Protein AF-A0A8S2V651-F1 (afdb_monomer_lite)

Sequence (139 aa):
MDLNEQGILLPAPLRVFDCSANEIISFKLIRSEKDLNEKNEFGPEFTHQIFGEKIFGYKNLKVDIYCLSSSLNFYLNIDYDEKINPKKYNQFKADDLVESLNQWIPLSTTTNLDLFLSKLKNENEYLPFGEQILTYELK

InterPro domains:
  IPR016181 Acyl-CoA N-acyltransferase [SSF55729] (17-137)
  IPR017380 Histone acetyltransferase type B, catalytic subunit [PTHR12046] (17-138)
  IPR019467 Histone acetyl transferase HAT1 N-terminal [PF10394] (19-137)
  IPR037113 Histone acetyl transferase 1, N-terminal domain superfamily [G3DSA:3.90.360.10] (12-138)

Organism: NCBI:txid392030

Radius of gyration: 18.69 Å; chains: 1; bounding box: 44×30×56 Å

Foldseek 3Di:
DDADPVRDPDPPVFVQFKAFQQVQEWEFEDLDPVSVVDPPIHGDPDDCVLDNRIWGFFHPWHWYWYAHNFPRAIEIDIDGDGGHDCVVPVNDHTDDPCVSCPVPDDPRYYPDVVVVVVVSVCSVVHDDDDDDDDDDDDD

pLDDT: mean 88.87, std 11.39, range [41.44, 97.19]

Structure (mmCIF, N/CA/C/O backbone):
data_AF-A0A8S2V651-F1
#
_entry.id   AF-A0A8S2V651-F1
#
loop_
_atom_site.group_PDB
_atom_site.id
_atom_site.type_symbol
_atom_site.label_atom_id
_atom_site.label_alt_id
_atom_site.label_comp_id
_atom_site.label_asym_id
_atom_site.label_entity_id
_atom_site.label_seq_id
_atom_site.pdbx_PDB_ins_code
_atom_site.Cartn_x
_atom_site.Cartn_y
_atom_site.Cartn_z
_atom_site.occupancy
_atom_site.B_iso_or_equiv
_atom_site.auth_seq_id
_atom_site.auth_comp_id
_atom_site.auth_asym_id
_atom_site.auth_atom_id
_atom_site.pdbx_PDB_model_num
ATOM 1 N N . MET A 1 1 ? 16.330 15.975 -11.172 1.00 42.88 1 MET A N 1
ATOM 2 C CA . MET A 1 1 ? 17.385 15.557 -12.124 1.00 42.88 1 MET A CA 1
ATOM 3 C C . MET A 1 1 ? 17.546 14.069 -11.909 1.00 42.88 1 MET A C 1
ATOM 5 O O . MET A 1 1 ? 17.926 13.676 -10.816 1.00 42.88 1 MET A O 1
ATOM 9 N N . ASP A 1 2 ? 17.143 13.265 -12.886 1.00 49.19 2 ASP A N 1
ATOM 10 C CA . ASP A 1 2 ? 16.881 11.836 -12.689 1.00 49.19 2 ASP A CA 1
ATOM 11 C C . ASP A 1 2 ? 18.157 11.025 -12.947 1.00 49.19 2 ASP A C 1
ATOM 13 O O . ASP A 1 2 ? 18.488 10.683 -14.087 1.00 49.19 2 ASP A O 1
ATOM 17 N N . LEU A 1 3 ? 18.936 10.838 -11.882 1.00 41.44 3 LEU A N 1
ATOM 18 C CA . LEU A 1 3 ? 20.182 10.076 -11.875 1.00 41.44 3 LEU A CA 1
ATOM 19 C C . LEU A 1 3 ? 19.892 8.654 -11.386 1.00 41.44 3 LEU A C 1
ATOM 21 O O . LEU A 1 3 ? 19.133 8.481 -10.437 1.00 41.44 3 LEU A O 1
ATOM 25 N N . ASN A 1 4 ? 20.497 7.648 -12.020 1.00 58.53 4 ASN A N 1
ATOM 26 C CA . ASN A 1 4 ? 20.511 6.287 -11.478 1.00 58.53 4 ASN A CA 1
ATOM 27 C C . ASN A 1 4 ? 21.554 6.153 -10.347 1.00 58.53 4 ASN A C 1
ATOM 29 O O . ASN A 1 4 ? 22.340 7.073 -10.113 1.00 58.53 4 ASN A O 1
ATOM 33 N N . GLU A 1 5 ? 21.616 4.988 -9.692 1.00 50.12 5 GLU A N 1
ATOM 34 C CA . GLU A 1 5 ? 22.537 4.689 -8.574 1.00 50.12 5 GLU A CA 1
ATOM 35 C C . GLU A 1 5 ? 24.035 4.926 -8.875 1.00 50.12 5 GLU A C 1
ATOM 37 O O . GLU A 1 5 ? 24.854 4.964 -7.962 1.00 50.12 5 GLU A O 1
ATOM 42 N N . GLN A 1 6 ? 24.418 5.118 -10.144 1.00 48.09 6 GLN A N 1
ATOM 43 C CA . GLN A 1 6 ? 25.794 5.396 -10.575 1.00 48.09 6 GLN A CA 1
ATOM 44 C C . GLN A 1 6 ? 26.041 6.864 -10.968 1.00 48.09 6 GLN A C 1
ATOM 46 O O . GLN A 1 6 ? 27.101 7.186 -11.504 1.00 48.09 6 GLN A O 1
ATOM 51 N N . GLY A 1 7 ? 25.084 7.769 -10.738 1.00 48.41 7 GLY A N 1
ATOM 52 C CA . GLY A 1 7 ? 25.225 9.187 -11.087 1.00 48.41 7 GLY A CA 1
ATOM 53 C C . GLY A 1 7 ? 25.195 9.463 -12.596 1.00 48.41 7 GLY A C 1
ATOM 54 O O . GLY A 1 7 ? 25.613 10.534 -13.036 1.00 48.41 7 GLY A O 1
ATOM 55 N N . ILE A 1 8 ? 24.702 8.516 -13.401 1.00 55.62 8 ILE A N 1
ATOM 56 C CA . ILE A 1 8 ? 24.540 8.674 -14.848 1.00 55.62 8 ILE A CA 1
ATOM 57 C C . ILE A 1 8 ? 23.106 9.143 -15.118 1.00 55.62 8 ILE A C 1
ATOM 59 O O . ILE A 1 8 ? 22.139 8.564 -14.620 1.00 55.62 8 ILE A O 1
ATOM 63 N N . LEU A 1 9 ? 22.962 10.201 -15.923 1.00 58.94 9 LEU A N 1
ATOM 64 C CA . LEU A 1 9 ? 21.660 10.672 -16.403 1.00 58.94 9 LEU A CA 1
ATOM 65 C C . LEU A 1 9 ? 20.943 9.540 -17.143 1.00 58.94 9 LEU A C 1
ATOM 67 O O . LEU A 1 9 ? 21.468 9.025 -18.135 1.00 58.94 9 LEU A O 1
ATOM 71 N N . LEU A 1 10 ? 19.725 9.200 -16.710 1.00 66.81 10 LEU A N 1
ATOM 72 C CA . LEU A 1 10 ? 18.897 8.251 -17.448 1.00 66.81 10 LEU A CA 1
ATOM 73 C C . LEU A 1 10 ? 18.700 8.768 -18.885 1.00 66.81 10 LEU A C 1
ATOM 75 O O . LEU A 1 10 ? 18.283 9.927 -19.073 1.00 66.81 10 LEU A O 1
ATOM 79 N N . PRO A 1 11 ? 19.002 7.948 -19.914 1.00 75.50 11 PRO A N 1
ATOM 80 C CA . PRO A 1 11 ? 18.809 8.354 -21.296 1.00 75.50 11 PRO A CA 1
ATOM 81 C C . PRO A 1 11 ? 17.338 8.717 -21.514 1.00 75.50 11 PRO A C 1
ATOM 83 O O . PRO A 1 11 ? 16.445 8.055 -20.991 1.00 75.50 11 PRO A O 1
ATOM 86 N N . ALA A 1 12 ? 17.081 9.772 -22.293 1.00 78.38 12 ALA A N 1
ATOM 87 C CA . ALA A 1 12 ? 15.744 10.340 -22.503 1.00 78.38 12 ALA A CA 1
ATOM 88 C C . ALA A 1 12 ? 14.603 9.312 -22.710 1.00 78.38 12 ALA A C 1
ATOM 90 O O . ALA A 1 12 ? 13.571 9.469 -22.059 1.00 78.38 12 ALA A O 1
ATOM 91 N N . PRO A 1 13 ? 14.754 8.244 -23.525 1.00 80.75 13 PRO A N 1
ATOM 92 C CA . PRO A 1 13 ? 13.689 7.254 -23.713 1.00 80.75 13 PRO A CA 1
ATOM 93 C C . PRO A 1 13 ? 13.377 6.387 -22.483 1.00 80.75 13 PRO A C 1
ATOM 95 O O . PRO A 1 13 ? 12.344 5.727 -22.481 1.00 80.75 13 PRO A O 1
ATOM 98 N N . LEU A 1 14 ? 14.237 6.360 -21.458 1.00 83.44 14 LEU A N 1
ATOM 99 C CA . LEU A 1 14 ? 14.017 5.597 -20.223 1.00 83.44 14 LEU A CA 1
ATOM 100 C C . LEU A 1 14 ? 13.321 6.397 -19.126 1.00 83.44 14 LEU A C 1
ATOM 102 O O . LEU A 1 14 ? 12.786 5.801 -18.200 1.00 83.44 14 LEU A O 1
ATOM 106 N N . ARG A 1 15 ? 13.277 7.728 -19.237 1.00 84.25 15 ARG A N 1
ATOM 107 C CA . ARG A 1 15 ? 12.669 8.591 -18.211 1.00 84.25 15 ARG A CA 1
ATOM 108 C C . ARG A 1 15 ? 11.172 8.355 -18.036 1.00 84.25 15 ARG A C 1
ATOM 110 O O . ARG A 1 15 ? 10.642 8.596 -16.968 1.00 84.25 15 ARG A O 1
ATOM 117 N N . VAL A 1 16 ? 10.500 7.843 -19.068 1.00 87.75 16 VAL A N 1
ATOM 118 C CA . VAL A 1 16 ? 9.076 7.465 -19.002 1.00 87.75 16 VAL A CA 1
ATOM 119 C C . VAL A 1 16 ? 8.809 6.262 -18.091 1.00 87.75 16 VAL A C 1
ATOM 121 O O . VAL A 1 16 ? 7.650 5.971 -17.817 1.00 87.75 16 VAL A O 1
ATOM 124 N N . PHE A 1 17 ? 9.861 5.552 -17.673 1.00 90.56 17 PHE A N 1
ATOM 125 C CA . PHE A 1 17 ? 9.794 4.424 -16.749 1.00 90.56 17 PHE A CA 1
ATOM 126 C C . PHE A 1 17 ? 10.265 4.787 -15.333 1.00 90.56 17 PHE A C 1
ATOM 128 O O . PHE A 1 17 ? 10.390 3.890 -14.505 1.00 90.56 17 PHE A O 1
ATOM 135 N N . ASP A 1 18 ? 10.591 6.056 -15.077 1.00 91.25 18 ASP A N 1
ATOM 136 C CA . ASP A 1 18 ? 11.043 6.543 -13.775 1.00 91.25 18 ASP A CA 1
ATOM 137 C C . ASP A 1 18 ? 9.870 7.220 -13.055 1.00 91.25 18 ASP A C 1
ATOM 139 O O . ASP A 1 18 ? 9.340 8.227 -13.527 1.00 91.25 18 ASP A O 1
ATOM 143 N N . CYS A 1 19 ? 9.429 6.634 -11.944 1.00 92.44 19 CYS A N 1
ATOM 144 C CA . CYS A 1 19 ? 8.253 7.057 -11.189 1.00 92.44 19 CYS A CA 1
ATOM 145 C C . CYS A 1 19 ? 8.654 7.564 -9.798 1.00 92.44 19 CYS A C 1
ATOM 147 O O . CYS A 1 19 ? 9.445 6.925 -9.106 1.00 92.44 19 CYS A O 1
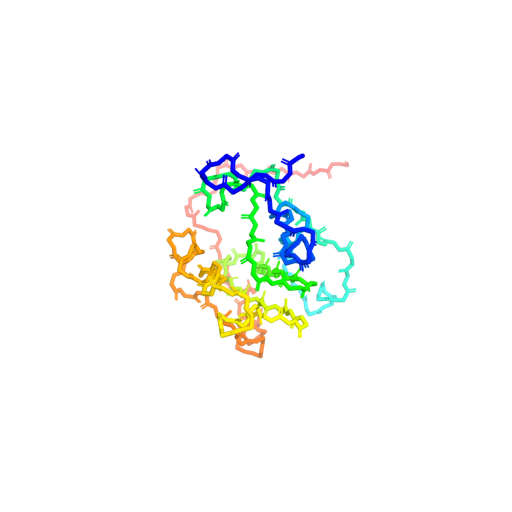ATOM 149 N N . SER A 1 20 ? 8.062 8.675 -9.347 1.00 94.25 20 SER A N 1
ATOM 150 C CA . SER A 1 20 ? 8.190 9.131 -7.955 1.00 94.25 20 SER A CA 1
ATOM 151 C C . SER A 1 20 ? 7.385 8.213 -7.037 1.00 94.25 20 SER A C 1
ATOM 153 O O . SER A 1 20 ? 6.164 8.118 -7.174 1.00 94.25 20 SER A O 1
ATOM 155 N N . ALA A 1 21 ? 8.046 7.545 -6.089 1.00 94.06 21 ALA A N 1
ATOM 156 C CA . ALA A 1 21 ? 7.379 6.590 -5.205 1.00 94.06 21 ALA A CA 1
ATOM 157 C C . ALA A 1 21 ? 6.302 7.266 -4.335 1.00 94.06 21 ALA A C 1
ATOM 159 O O . ALA A 1 21 ? 5.243 6.693 -4.095 1.00 94.06 21 ALA A O 1
ATOM 160 N N . ASN A 1 22 ? 6.532 8.511 -3.910 1.00 94.56 22 ASN A N 1
ATOM 161 C CA . ASN A 1 22 ? 5.565 9.283 -3.126 1.00 94.56 22 ASN A CA 1
ATOM 162 C C . ASN A 1 22 ? 4.283 9.636 -3.894 1.00 94.56 22 ASN A C 1
ATOM 164 O O . ASN A 1 22 ? 3.241 9.820 -3.273 1.00 94.56 22 ASN A O 1
ATOM 168 N N . GLU A 1 23 ? 4.354 9.755 -5.221 1.00 94.69 23 GLU A N 1
ATOM 169 C CA . GLU A 1 23 ? 3.210 10.151 -6.053 1.00 94.69 23 GLU A CA 1
ATOM 170 C C . GLU A 1 23 ? 2.377 8.951 -6.516 1.00 94.69 23 GLU A C 1
ATOM 172 O O . GLU A 1 23 ? 1.176 9.085 -6.743 1.00 94.69 23 GLU A O 1
ATOM 177 N N . ILE A 1 24 ? 3.007 7.783 -6.663 1.00 95.56 24 ILE A N 1
ATOM 178 C CA . ILE A 1 24 ? 2.368 6.575 -7.208 1.00 95.56 24 ILE A CA 1
ATOM 179 C C . ILE A 1 24 ? 1.802 5.641 -6.134 1.00 95.56 24 ILE A C 1
ATOM 181 O O . ILE A 1 24 ? 0.948 4.810 -6.451 1.00 95.56 24 ILE A O 1
ATOM 185 N N . ILE A 1 25 ? 2.289 5.739 -4.890 1.00 95.69 25 ILE A N 1
ATOM 186 C CA . ILE A 1 25 ? 1.807 4.926 -3.768 1.00 95.69 25 ILE A CA 1
ATOM 187 C C . ILE A 1 25 ? 0.623 5.631 -3.118 1.00 95.69 25 ILE A C 1
ATOM 189 O O . ILE A 1 25 ? 0.743 6.754 -2.628 1.00 95.69 25 ILE A O 1
ATOM 193 N N . SER A 1 26 ? -0.507 4.936 -3.057 1.00 96.62 26 SER A N 1
ATOM 194 C CA . SER A 1 26 ? -1.714 5.395 -2.386 1.00 96.62 26 SER A CA 1
ATOM 195 C C . SER A 1 26 ? -2.096 4.440 -1.257 1.00 96.62 26 SER A C 1
ATOM 197 O O . SER A 1 26 ? -2.017 3.218 -1.387 1.00 96.62 26 SER A O 1
ATOM 199 N N . PHE A 1 27 ? -2.518 5.001 -0.131 1.00 96.50 27 PHE A N 1
ATOM 200 C CA . PHE A 1 27 ? -3.093 4.280 0.992 1.00 96.50 27 PHE A CA 1
ATOM 201 C C . PHE A 1 27 ? -4.578 4.588 1.100 1.00 96.50 27 PHE A C 1
ATOM 203 O O . PHE A 1 27 ? -5.007 5.717 0.855 1.00 96.50 27 PHE A O 1
ATOM 210 N N . LYS A 1 28 ? -5.365 3.601 1.530 1.00 96.94 28 LYS A N 1
ATOM 211 C CA . LYS A 1 28 ? -6.779 3.808 1.858 1.00 96.94 28 LYS A CA 1
ATOM 212 C C . LYS A 1 28 ? -7.194 2.988 3.071 1.00 96.94 28 LYS A C 1
ATOM 214 O O . LYS A 1 28 ? -6.875 1.804 3.164 1.00 96.94 28 LYS A O 1
ATOM 219 N N . LEU A 1 29 ? -7.931 3.620 3.983 1.00 96.31 29 LEU A N 1
ATOM 220 C CA . LEU A 1 29 ? -8.562 2.946 5.116 1.00 96.31 29 LEU A CA 1
ATOM 221 C C . LEU A 1 29 ? -10.000 2.584 4.748 1.00 96.31 29 LEU A C 1
ATOM 223 O O . LEU A 1 29 ? -10.804 3.459 4.439 1.00 96.31 29 LEU A O 1
ATOM 227 N N . ILE A 1 30 ? -10.315 1.293 4.786 1.00 96.19 30 ILE A N 1
ATOM 228 C CA . ILE A 1 30 ? -11.607 0.745 4.376 1.00 96.19 30 ILE A CA 1
ATOM 229 C C . ILE A 1 30 ? -12.392 0.348 5.626 1.00 96.19 30 ILE A C 1
ATOM 231 O O . ILE A 1 30 ? -11.934 -0.469 6.427 1.00 96.19 30 ILE A O 1
ATOM 235 N N . ARG A 1 31 ? -13.563 0.954 5.816 1.00 93.94 31 ARG A N 1
ATOM 236 C CA . ARG A 1 31 ? -14.561 0.632 6.853 1.00 93.94 31 ARG A CA 1
ATOM 237 C C . ARG A 1 31 ? -15.780 -0.056 6.256 1.00 93.94 31 ARG A C 1
ATOM 239 O O . ARG A 1 31 ? -16.454 -0.827 6.928 1.00 93.94 31 ARG A O 1
ATOM 246 N N . SER A 1 32 ? -16.078 0.246 5.000 1.00 93.75 32 SER A N 1
ATOM 247 C CA . SER A 1 32 ? -17.192 -0.296 4.240 1.00 93.75 32 SER A CA 1
ATOM 248 C C . SER A 1 32 ? -16.836 -0.380 2.756 1.00 93.75 32 SER A C 1
ATOM 250 O O . SER A 1 32 ? -15.926 0.295 2.281 1.00 93.75 32 SER A O 1
ATOM 252 N N . GLU A 1 33 ? -17.592 -1.160 1.983 1.00 92.81 33 GLU A N 1
ATOM 253 C CA . GLU A 1 33 ? -17.377 -1.272 0.531 1.00 92.81 33 GLU A CA 1
ATOM 254 C C . GLU A 1 33 ? -17.543 0.067 -0.208 1.00 92.81 33 GLU A C 1
ATOM 256 O O . GLU A 1 33 ? -17.004 0.248 -1.298 1.00 92.81 33 GLU A O 1
ATOM 261 N N . LYS A 1 34 ? -18.262 1.032 0.384 1.00 93.25 34 LYS A N 1
ATOM 262 C CA . LYS A 1 34 ? -18.429 2.370 -0.199 1.00 93.25 34 LYS A CA 1
ATOM 263 C C . LYS A 1 34 ? -17.097 3.104 -0.312 1.00 93.25 34 LYS A C 1
ATOM 265 O O . LYS A 1 34 ? -16.875 3.765 -1.325 1.00 93.25 34 LYS A O 1
ATOM 270 N N . ASP A 1 35 ? -16.204 2.905 0.657 1.00 93.75 35 ASP A N 1
ATOM 271 C CA . ASP A 1 35 ? -14.917 3.599 0.733 1.00 93.75 35 ASP A CA 1
ATOM 272 C C . ASP A 1 35 ? -14.024 3.281 -0.473 1.00 93.75 35 ASP A C 1
ATOM 274 O O . ASP A 1 35 ? -13.223 4.116 -0.881 1.00 93.75 35 ASP A O 1
ATOM 278 N N . LEU A 1 36 ? -14.206 2.121 -1.123 1.00 92.00 36 LEU A N 1
ATOM 279 C CA . LEU A 1 36 ? -13.488 1.771 -2.356 1.00 92.00 36 LEU A CA 1
ATOM 280 C C . LEU A 1 36 ? -13.669 2.825 -3.456 1.00 92.00 36 LEU A C 1
ATOM 282 O O . LEU A 1 36 ? -12.738 3.095 -4.213 1.00 92.00 36 LEU A O 1
ATOM 286 N N . ASN A 1 37 ? -14.858 3.427 -3.523 1.00 92.75 37 ASN A N 1
ATOM 287 C CA . ASN A 1 37 ? -15.221 4.418 -4.533 1.00 92.75 37 ASN A CA 1
ATOM 288 C C . ASN A 1 37 ? -15.021 5.862 -4.048 1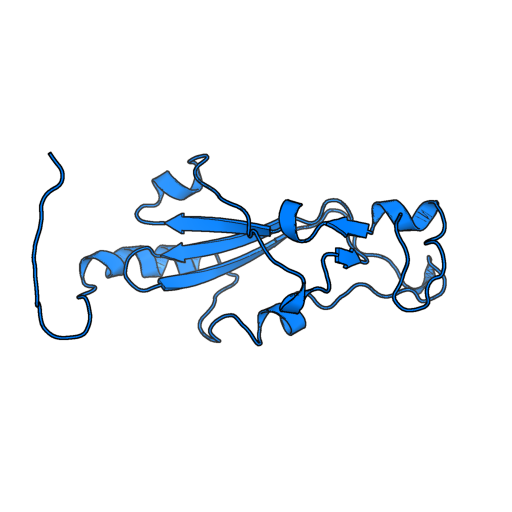.00 92.75 37 ASN A C 1
ATOM 290 O O . ASN A 1 37 ? -15.157 6.801 -4.836 1.00 92.75 37 ASN A O 1
ATOM 294 N N . GLU A 1 38 ? -14.725 6.062 -2.764 1.00 94.12 38 GLU A N 1
ATOM 295 C CA . GLU A 1 38 ? -14.485 7.385 -2.202 1.00 94.12 38 GLU A CA 1
ATOM 296 C C . GLU A 1 38 ? -13.067 7.873 -2.510 1.00 94.12 38 GLU A C 1
ATOM 298 O O . GLU A 1 38 ? -12.107 7.102 -2.563 1.00 94.12 38 GLU A O 1
ATOM 303 N N . LYS A 1 39 ? -12.924 9.189 -2.690 1.00 91.94 39 LYS A N 1
ATOM 304 C CA . LYS A 1 39 ? -11.637 9.858 -2.937 1.00 91.94 39 LYS A CA 1
ATOM 305 C C . LYS A 1 39 ? -10.979 10.282 -1.625 1.00 91.94 39 LYS A C 1
ATOM 307 O O . LYS A 1 39 ? -10.721 11.461 -1.403 1.00 91.94 39 LYS A O 1
ATOM 312 N N . ASN A 1 40 ? -10.782 9.317 -0.737 1.00 92.25 40 ASN A N 1
ATOM 313 C CA . ASN A 1 40 ? -10.178 9.491 0.586 1.00 92.25 40 ASN A CA 1
ATOM 314 C C . ASN A 1 40 ? -8.815 8.780 0.698 1.00 92.25 40 ASN A C 1
ATOM 316 O O . ASN A 1 40 ? -8.345 8.500 1.800 1.00 92.25 40 ASN A O 1
ATOM 320 N N . GLU A 1 41 ? -8.191 8.475 -0.442 1.00 95.38 41 GLU A N 1
ATOM 321 C CA . GLU A 1 41 ? -6.816 7.985 -0.487 1.00 95.38 41 GLU A CA 1
ATOM 322 C C . GLU A 1 41 ? -5.805 9.062 -0.073 1.00 95.38 41 GLU A C 1
ATOM 324 O O . GLU A 1 41 ? -6.013 10.258 -0.288 1.00 95.38 41 GLU A O 1
ATOM 329 N N . PHE A 1 42 ? -4.696 8.625 0.515 1.00 96.38 42 PHE A N 1
ATOM 330 C CA . PHE A 1 42 ? -3.595 9.486 0.936 1.00 96.38 42 PHE A CA 1
ATOM 331 C C . PHE A 1 42 ? -2.250 8.863 0.558 1.00 96.38 42 PHE A C 1
ATOM 333 O O . PHE A 1 42 ? -2.115 7.644 0.519 1.00 96.38 42 PHE A O 1
ATOM 340 N N . GLY A 1 43 ? -1.253 9.692 0.255 1.00 96.06 43 GLY A N 1
ATOM 341 C CA . GLY A 1 43 ? 0.094 9.236 -0.094 1.00 96.06 43 GLY A CA 1
ATOM 342 C C . GLY A 1 43 ? 1.034 9.180 1.116 1.00 96.06 43 GLY A C 1
ATOM 343 O O . GLY A 1 43 ? 0.754 9.799 2.147 1.00 96.06 43 GLY A O 1
ATOM 344 N N . PRO A 1 44 ? 2.165 8.465 1.009 1.00 95.06 44 PRO A N 1
ATOM 345 C CA . PRO A 1 44 ? 3.230 8.536 2.000 1.00 95.06 44 PRO A CA 1
ATOM 346 C C . PRO A 1 44 ? 3.986 9.867 1.918 1.00 95.06 44 PRO A C 1
ATOM 348 O O . PRO A 1 44 ? 4.215 10.414 0.839 1.00 95.06 44 PRO A O 1
ATOM 351 N N . GLU A 1 45 ? 4.476 10.341 3.063 1.00 94.06 45 GLU A N 1
ATOM 352 C CA . GLU A 1 45 ? 5.426 11.461 3.111 1.00 94.06 45 GLU A CA 1
ATOM 353 C C . GLU A 1 45 ? 6.865 10.998 2.824 1.00 94.06 45 GLU A C 1
ATOM 355 O O . GLU A 1 45 ? 7.639 11.709 2.188 1.00 94.06 45 GLU A O 1
ATOM 360 N N . PHE A 1 46 ? 7.216 9.761 3.194 1.00 92.25 46 PHE A N 1
ATOM 361 C CA . PHE A 1 46 ? 8.564 9.215 3.031 1.00 92.25 46 PHE A CA 1
ATOM 362 C C . PHE A 1 46 ? 8.545 7.827 2.392 1.00 92.25 46 PHE A C 1
ATOM 364 O O . PHE A 1 46 ? 7.870 6.922 2.874 1.00 92.25 46 PHE A O 1
ATOM 371 N N . THR A 1 47 ? 9.348 7.647 1.342 1.00 93.88 47 THR A N 1
ATOM 372 C CA . THR A 1 47 ? 9.514 6.361 0.634 1.00 93.88 47 THR A CA 1
ATOM 373 C C . THR A 1 47 ? 10.980 5.937 0.486 1.00 93.88 47 THR A C 1
ATOM 375 O O . THR A 1 47 ? 11.267 4.824 0.044 1.00 93.88 47 THR A O 1
ATOM 378 N N . HIS A 1 48 ? 11.921 6.794 0.900 1.00 90.50 48 HIS A N 1
ATOM 379 C CA . HIS 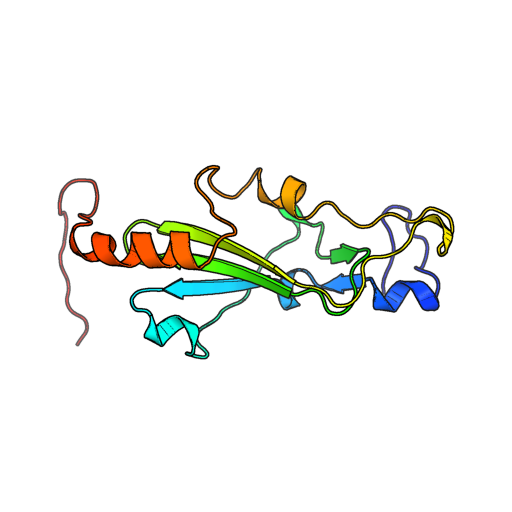A 1 48 ? 13.364 6.620 0.705 1.00 90.50 48 HIS A CA 1
ATOM 380 C C . HIS A 1 48 ? 13.924 5.313 1.287 1.00 90.50 48 HIS A C 1
ATOM 382 O O . HIS A 1 48 ? 14.829 4.735 0.700 1.00 90.50 48 HIS A O 1
ATOM 388 N N . GLN A 1 49 ? 13.382 4.816 2.404 1.00 89.81 49 GLN A N 1
ATOM 389 C CA . GLN A 1 49 ? 13.871 3.581 3.037 1.00 89.81 49 GLN A CA 1
ATOM 390 C C . GLN A 1 49 ? 13.510 2.317 2.253 1.00 89.81 49 GLN A C 1
ATOM 392 O O . GLN A 1 49 ? 14.200 1.310 2.379 1.00 89.81 49 GLN A O 1
ATOM 397 N N . ILE A 1 50 ? 12.429 2.368 1.473 1.00 88.88 50 ILE A N 1
ATOM 398 C CA . ILE A 1 50 ? 11.895 1.208 0.752 1.00 88.88 50 ILE A CA 1
ATOM 399 C C . ILE A 1 50 ? 12.335 1.247 -0.715 1.00 88.88 50 ILE A C 1
ATOM 401 O O . ILE A 1 50 ? 12.708 0.220 -1.273 1.00 88.88 50 ILE A O 1
ATOM 405 N N . PHE A 1 51 ? 12.312 2.436 -1.326 1.00 87.81 51 PHE A N 1
ATOM 406 C CA . PHE A 1 51 ? 12.508 2.611 -2.768 1.00 87.81 51 PHE A CA 1
ATOM 407 C C . PHE A 1 51 ? 13.621 3.602 -3.134 1.00 87.81 51 PHE A C 1
ATOM 409 O O . PHE A 1 51 ? 13.853 3.842 -4.307 1.00 87.81 51 PHE A O 1
ATOM 416 N N . GLY A 1 52 ? 14.289 4.254 -2.176 1.00 83.88 52 GLY A N 1
ATOM 417 C CA . GLY A 1 52 ? 15.255 5.307 -2.522 1.00 83.88 52 GLY A CA 1
ATOM 418 C C . GLY A 1 52 ? 14.622 6.517 -3.236 1.00 83.88 52 GLY A C 1
ATOM 419 O O . GLY A 1 52 ? 15.285 7.158 -4.041 1.00 83.88 52 GLY A O 1
ATOM 420 N N . GLU A 1 53 ? 13.348 6.816 -2.934 1.00 84.12 53 GLU A N 1
ATOM 421 C CA . GLU A 1 53 ? 12.480 7.886 -3.488 1.00 84.12 53 GLU A CA 1
ATOM 422 C C . GLU A 1 53 ? 11.857 7.610 -4.864 1.00 84.12 53 GLU A C 1
ATOM 424 O O . GLU A 1 53 ? 10.837 8.217 -5.210 1.00 84.12 53 GLU A O 1
ATOM 429 N N . LYS A 1 54 ? 12.414 6.681 -5.643 1.00 90.69 54 LYS A N 1
ATOM 430 C CA . LYS A 1 54 ? 11.991 6.432 -7.023 1.00 90.69 54 LYS A CA 1
ATOM 431 C C . LYS A 1 54 ? 11.855 4.958 -7.335 1.00 90.69 54 LYS A C 1
ATOM 433 O O . LYS A 1 54 ? 12.558 4.129 -6.783 1.00 90.69 54 LYS A O 1
ATOM 438 N N . ILE A 1 55 ? 10.958 4.652 -8.260 1.00 93.12 55 ILE A N 1
ATOM 439 C CA . ILE A 1 55 ? 10.755 3.303 -8.774 1.00 93.12 55 ILE A CA 1
ATOM 440 C C . ILE A 1 55 ? 10.983 3.331 -10.275 1.00 93.12 55 ILE A C 1
ATOM 442 O O . ILE A 1 55 ? 10.324 4.074 -11.006 1.00 93.12 55 ILE A O 1
ATOM 446 N N . PHE A 1 56 ? 11.880 2.472 -10.737 1.00 93.62 56 PHE A N 1
ATOM 447 C CA . PHE A 1 56 ? 12.261 2.371 -12.128 1.00 93.62 56 PHE A CA 1
ATOM 448 C C . PHE A 1 56 ? 11.683 1.128 -12.819 1.00 93.62 56 PHE A C 1
ATOM 450 O O . PHE A 1 56 ? 11.556 0.034 -12.264 1.00 93.62 56 PHE A O 1
ATOM 457 N N . GLY A 1 57 ? 11.391 1.292 -14.108 1.00 93.19 57 GLY A N 1
ATOM 458 C CA . GLY A 1 57 ? 11.063 0.210 -15.031 1.00 93.19 57 GLY A CA 1
ATOM 459 C C . GLY A 1 57 ? 9.573 -0.006 -15.265 1.00 93.19 57 GLY A C 1
ATOM 460 O O . GLY A 1 57 ? 9.213 -1.001 -15.896 1.00 93.19 57 GLY A O 1
ATOM 461 N N . TYR A 1 58 ? 8.725 0.923 -14.822 1.00 95.06 58 TYR A N 1
ATOM 462 C CA . TYR A 1 58 ? 7.276 0.863 -14.996 1.00 95.06 58 TYR A CA 1
ATOM 463 C C . TYR A 1 58 ? 6.746 2.174 -15.562 1.00 95.06 58 TYR A C 1
ATOM 465 O O . TYR A 1 58 ? 7.159 3.252 -15.148 1.00 95.06 58 TYR A O 1
ATOM 473 N N . LYS A 1 59 ? 5.819 2.074 -16.510 1.00 93.56 59 LYS A N 1
ATOM 474 C CA . LYS A 1 59 ? 5.112 3.213 -17.085 1.00 93.56 59 LYS A CA 1
ATOM 475 C C . LYS A 1 59 ? 3.710 3.291 -16.497 1.00 93.56 59 LYS A C 1
ATOM 477 O O . LYS A 1 59 ? 3.009 2.281 -16.486 1.00 93.56 59 LYS A O 1
ATOM 482 N N . ASN A 1 60 ? 3.308 4.492 -16.074 1.00 93.62 60 ASN A N 1
ATOM 483 C CA . ASN A 1 60 ? 2.018 4.745 -15.421 1.00 93.62 60 ASN A CA 1
ATOM 484 C C . ASN A 1 60 ? 1.779 3.792 -14.239 1.00 93.62 60 ASN A C 1
ATOM 486 O O . ASN A 1 60 ? 0.708 3.213 -14.099 1.00 93.62 60 ASN A O 1
ATOM 490 N N . LEU A 1 61 ? 2.819 3.598 -13.424 1.00 96.50 61 LEU A N 1
ATOM 491 C CA . LEU A 1 61 ? 2.747 2.747 -12.246 1.00 96.50 61 LEU A CA 1
ATOM 492 C C . LEU A 1 61 ? 1.766 3.326 -11.227 1.00 96.50 61 LEU A C 1
ATOM 494 O O . LEU A 1 61 ? 1.820 4.513 -10.909 1.00 96.50 61 LEU A O 1
ATOM 498 N N . LYS A 1 62 ? 0.935 2.453 -10.669 1.00 96.31 62 LYS A N 1
ATOM 499 C CA . LYS A 1 62 ? 0.050 2.726 -9.546 1.00 96.31 62 LYS A CA 1
ATOM 500 C C . LYS A 1 62 ? 0.199 1.616 -8.516 1.00 96.31 62 LYS A C 1
ATOM 502 O O . LYS A 1 62 ? 0.120 0.435 -8.851 1.00 96.31 62 LYS A O 1
ATOM 507 N N . VAL A 1 63 ? 0.412 1.996 -7.262 1.00 96.12 63 VAL A N 1
ATOM 508 C CA . VAL A 1 63 ? 0.506 1.058 -6.142 1.00 96.12 63 VAL A CA 1
ATOM 509 C C . VAL A 1 63 ? -0.544 1.451 -5.117 1.00 96.12 63 VAL A C 1
ATOM 511 O O . VAL A 1 63 ? -0.411 2.480 -4.464 1.00 96.12 63 VAL A O 1
ATOM 514 N N . ASP A 1 64 ? -1.590 0.642 -4.973 1.00 96.44 64 ASP A N 1
ATOM 515 C CA . ASP A 1 64 ? -2.632 0.877 -3.976 1.00 96.44 64 ASP A CA 1
ATOM 516 C C . ASP A 1 64 ? -2.474 -0.093 -2.803 1.00 96.44 64 ASP A C 1
ATOM 518 O O . ASP A 1 64 ? -2.449 -1.314 -2.982 1.00 96.44 64 ASP A O 1
ATOM 522 N N . ILE A 1 65 ? -2.401 0.455 -1.594 1.00 95.94 65 ILE A N 1
ATOM 523 C CA . ILE A 1 65 ? -2.312 -0.289 -0.340 1.00 95.94 65 ILE A CA 1
ATOM 524 C C . ILE A 1 65 ? -3.570 0.005 0.472 1.00 95.94 65 ILE A C 1
ATOM 526 O O . ILE A 1 65 ? -3.720 1.067 1.080 1.00 95.94 65 ILE A O 1
ATOM 530 N N . TYR A 1 66 ? -4.505 -0.938 0.484 1.00 96.69 66 TYR A N 1
ATOM 531 C CA . TYR A 1 66 ? -5.732 -0.809 1.266 1.00 96.69 66 TYR A CA 1
ATOM 532 C C . TYR A 1 66 ? -5.590 -1.527 2.594 1.00 96.69 66 TYR A C 1
ATOM 534 O O . TYR A 1 66 ? -4.985 -2.592 2.686 1.00 96.69 66 TYR A O 1
ATOM 542 N N . CYS A 1 67 ? -6.171 -0.940 3.627 1.00 95.62 67 CYS A N 1
ATOM 543 C CA . CYS A 1 67 ? -6.107 -1.448 4.981 1.00 95.62 67 CYS A CA 1
ATOM 544 C C . CYS A 1 67 ? -7.514 -1.448 5.580 1.00 95.62 67 CYS A C 1
ATOM 546 O O . CYS A 1 67 ? -8.224 -0.444 5.494 1.00 95.62 67 CYS A O 1
ATOM 548 N N . LEU A 1 68 ? -7.937 -2.567 6.168 1.00 95.50 68 LEU A N 1
ATOM 549 C CA . LEU A 1 68 ? -9.179 -2.595 6.939 1.00 95.50 68 LEU A CA 1
ATOM 550 C C . LEU A 1 68 ? -9.007 -1.774 8.219 1.00 95.50 68 LEU A C 1
ATOM 552 O O . LEU A 1 68 ? -8.009 -1.913 8.922 1.00 95.50 68 LEU A O 1
ATOM 556 N N . SER A 1 69 ? -9.976 -0.912 8.519 1.00 92.94 69 SER A N 1
ATOM 557 C CA . SER A 1 69 ? -9.816 0.107 9.564 1.00 92.94 69 SER A CA 1
ATOM 558 C C . SER A 1 69 ? -9.745 -0.440 10.990 1.00 92.94 69 SER A C 1
ATOM 560 O O . SER A 1 69 ? -9.239 0.272 11.856 1.00 92.94 69 SER A O 1
ATOM 562 N N . SER A 1 70 ? -10.248 -1.651 11.252 1.00 92.38 70 SER A N 1
ATOM 563 C CA . SER A 1 70 ? -10.235 -2.239 12.594 1.00 92.38 70 SER A CA 1
ATOM 564 C C . SER A 1 70 ? -9.072 -3.220 12.748 1.00 92.38 70 SER A C 1
ATOM 566 O O . SER A 1 70 ? -8.188 -3.001 13.573 1.00 92.38 70 SER A O 1
ATOM 568 N N . SER A 1 71 ? -9.026 -4.276 11.932 1.00 91.75 71 SER A N 1
ATOM 569 C CA . SER A 1 71 ? -8.030 -5.351 12.069 1.00 91.75 71 SER A CA 1
ATOM 570 C C . SER A 1 71 ? -6.678 -5.076 11.419 1.00 91.75 71 SER A C 1
ATOM 572 O O . SER A 1 71 ? -5.748 -5.863 11.604 1.00 91.75 71 SER A O 1
ATOM 574 N N . LEU A 1 72 ? -6.573 -4.013 10.618 1.00 92.81 72 LEU A N 1
ATOM 575 C CA . LEU A 1 72 ? -5.402 -3.709 9.800 1.00 92.81 72 LEU A CA 1
ATOM 576 C C . LEU A 1 72 ? -4.987 -4.865 8.871 1.00 92.81 72 LEU A C 1
ATOM 578 O O . LEU A 1 72 ? -3.806 -5.090 8.620 1.00 92.81 72 LEU A O 1
ATOM 582 N N . ASN A 1 73 ? -5.948 -5.625 8.337 1.00 94.00 73 ASN A N 1
ATOM 583 C CA . ASN A 1 73 ? -5.666 -6.523 7.216 1.00 94.00 73 ASN A CA 1
ATOM 584 C C . ASN A 1 73 ? -5.349 -5.702 5.963 1.00 94.00 73 ASN A C 1
ATOM 586 O O . ASN A 1 73 ? -6.058 -4.744 5.662 1.00 94.00 73 ASN A O 1
ATOM 590 N N . PHE A 1 74 ? -4.334 -6.122 5.209 1.00 95.62 74 PHE A N 1
ATOM 591 C CA . PHE A 1 74 ? -3.850 -5.390 4.043 1.00 95.62 74 PHE A CA 1
ATOM 592 C C . PHE A 1 74 ? -4.269 -6.038 2.723 1.00 95.62 74 PHE A C 1
ATOM 594 O O . PHE A 1 74 ? -4.320 -7.267 2.590 1.00 95.62 74 PHE A O 1
ATOM 601 N N . TYR A 1 75 ? -4.500 -5.183 1.735 1.00 96.31 75 TYR A N 1
ATOM 602 C CA . TYR A 1 75 ? -4.590 -5.519 0.325 1.00 96.31 75 TYR A CA 1
ATOM 603 C C . TYR A 1 75 ? -3.582 -4.693 -0.467 1.00 96.31 75 TYR A C 1
ATOM 605 O O . TYR A 1 75 ? -3.447 -3.494 -0.230 1.00 96.31 75 TYR A O 1
ATOM 613 N N . LEU A 1 76 ? -2.888 -5.342 -1.398 1.00 96.19 76 LEU A N 1
ATOM 614 C CA . LEU A 1 76 ? -1.907 -4.719 -2.278 1.00 96.19 76 LEU A CA 1
ATOM 615 C C . LEU A 1 76 ? -2.339 -4.893 -3.733 1.00 96.19 76 LEU A C 1
ATOM 617 O O . LEU A 1 76 ? -2.461 -6.018 -4.219 1.00 96.19 76 LEU A O 1
ATOM 621 N N . ASN A 1 77 ? -2.499 -3.775 -4.430 1.00 96.06 77 ASN A N 1
ATOM 622 C CA . ASN A 1 77 ? -2.682 -3.719 -5.872 1.00 96.06 77 ASN A CA 1
ATOM 623 C C . ASN A 1 77 ? -1.478 -3.028 -6.509 1.00 96.06 77 ASN A C 1
ATOM 6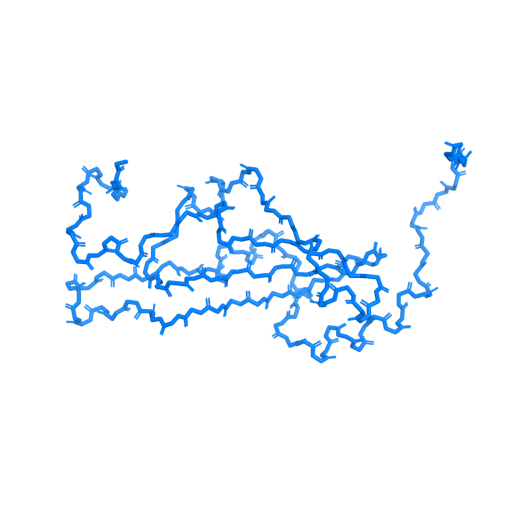25 O O . ASN A 1 77 ? -1.096 -1.938 -6.090 1.00 96.06 77 ASN A O 1
ATOM 629 N N . ILE A 1 78 ? -0.905 -3.647 -7.535 1.00 95.88 78 ILE A N 1
ATOM 630 C CA . ILE A 1 78 ? 0.160 -3.058 -8.345 1.00 95.88 78 ILE A CA 1
ATOM 631 C C . ILE A 1 78 ? -0.319 -3.110 -9.789 1.00 95.88 78 ILE A C 1
ATOM 633 O O . ILE A 1 78 ? -0.479 -4.199 -10.339 1.00 95.88 78 ILE A O 1
ATOM 637 N N . ASP A 1 79 ? -0.526 -1.942 -10.383 1.00 96.31 79 ASP A N 1
ATOM 638 C CA . ASP A 1 79 ? -1.015 -1.784 -11.750 1.00 96.31 79 ASP A CA 1
ATOM 639 C C . ASP A 1 79 ? -0.069 -0.889 -12.557 1.00 96.31 79 ASP A C 1
ATOM 641 O O . ASP A 1 79 ? 0.552 0.025 -12.015 1.00 96.31 79 ASP A O 1
ATOM 645 N N . TYR A 1 80 ? 0.103 -1.187 -13.842 1.00 96.62 80 TYR A N 1
ATOM 646 C CA . TYR A 1 80 ? 0.986 -0.441 -14.741 1.00 96.62 80 TYR A CA 1
ATOM 647 C C . TYR A 1 80 ? 0.663 -0.749 -16.205 1.00 96.62 80 TYR A C 1
ATOM 649 O O . TYR A 1 80 ? 0.302 -1.872 -16.554 1.00 96.62 80 TYR A O 1
ATOM 657 N N . ASP A 1 81 ? 0.902 0.219 -17.090 1.00 95.31 81 ASP A N 1
ATOM 658 C CA . ASP A 1 81 ? 0.647 0.057 -18.527 1.00 95.31 81 ASP A CA 1
ATOM 659 C C . ASP A 1 81 ? 1.731 -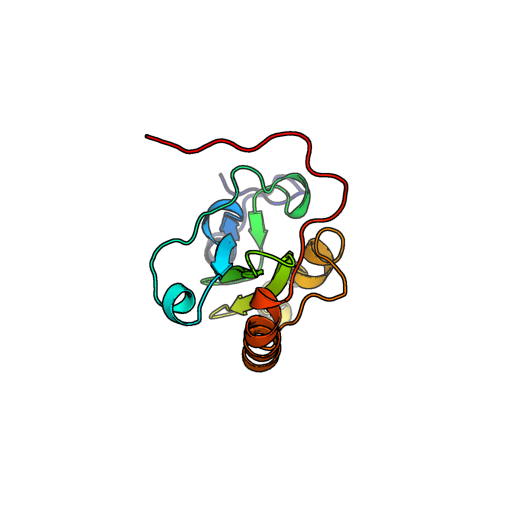0.775 -19.220 1.00 95.31 81 ASP A C 1
ATOM 661 O O . ASP A 1 81 ? 1.466 -1.586 -20.109 1.00 95.31 81 ASP A O 1
ATOM 665 N N . GLU A 1 82 ? 2.992 -0.529 -18.859 1.00 93.88 82 GLU A N 1
ATOM 666 C CA . GLU A 1 82 ? 4.143 -1.159 -19.500 1.00 93.88 82 GLU A CA 1
ATOM 667 C C . GLU A 1 82 ? 5.265 -1.371 -18.485 1.00 93.88 82 GLU A C 1
ATOM 669 O O . GLU A 1 82 ? 5.652 -0.455 -17.760 1.00 93.88 82 GLU A O 1
ATOM 674 N N . LYS A 1 83 ? 5.832 -2.580 -18.481 1.00 93.62 83 LYS A N 1
ATOM 675 C CA . LYS A 1 83 ? 7.069 -2.907 -17.769 1.00 93.62 83 LYS A CA 1
ATOM 676 C C . LYS A 1 83 ? 8.226 -2.939 -18.760 1.00 93.62 83 LYS A C 1
ATOM 678 O O . LYS A 1 83 ? 8.097 -3.496 -19.853 1.00 93.62 83 LYS A O 1
ATOM 683 N N . ILE A 1 84 ? 9.364 -2.360 -18.384 1.00 92.31 84 ILE A N 1
ATOM 684 C CA . ILE A 1 84 ? 10.538 -2.270 -19.253 1.00 92.31 84 ILE A CA 1
ATOM 685 C C . ILE A 1 84 ? 10.974 -3.661 -19.735 1.00 92.31 84 ILE A C 1
ATOM 687 O O . ILE A 1 84 ? 11.067 -4.614 -18.961 1.00 92.31 84 ILE A O 1
ATOM 691 N N . ASN A 1 85 ? 11.256 -3.783 -21.034 1.00 87.38 85 ASN A N 1
ATOM 692 C CA . ASN A 1 85 ? 11.767 -5.018 -21.620 1.00 87.38 85 ASN A CA 1
ATOM 693 C C . ASN A 1 85 ? 13.304 -4.972 -21.705 1.00 87.38 85 ASN A C 1
ATOM 695 O O . ASN A 1 85 ? 13.832 -4.230 -22.544 1.00 87.38 85 ASN A O 1
ATOM 699 N N . PRO A 1 86 ? 14.036 -5.810 -20.944 1.00 85.12 86 PRO A N 1
ATOM 700 C CA . PRO A 1 86 ? 15.499 -5.797 -20.935 1.00 85.12 86 PRO A CA 1
ATOM 701 C C . PRO A 1 86 ? 16.125 -6.008 -22.320 1.00 85.12 86 PRO A C 1
ATOM 703 O O . PRO A 1 86 ? 17.200 -5.487 -22.602 1.00 85.12 86 PRO A O 1
ATOM 706 N N . LYS A 1 87 ? 15.454 -6.735 -23.226 1.00 84.75 87 LYS A N 1
ATOM 707 C CA . LYS A 1 87 ? 15.957 -6.966 -24.592 1.00 84.75 87 LYS A CA 1
ATOM 708 C C . LYS A 1 87 ? 15.906 -5.711 -25.463 1.00 84.75 87 LYS A C 1
ATOM 710 O O . LYS A 1 87 ? 16.723 -5.567 -26.365 1.00 84.75 87 LYS A O 1
ATOM 715 N N . LYS A 1 88 ? 14.937 -4.826 -25.214 1.00 81.81 88 LYS A N 1
ATOM 716 C CA . LYS A 1 88 ? 14.717 -3.590 -25.981 1.00 81.81 88 LYS A CA 1
ATOM 717 C C . LYS A 1 88 ? 15.536 -2.423 -25.430 1.00 81.81 88 LYS A C 1
ATOM 719 O O . LYS A 1 88 ? 15.889 -1.517 -26.176 1.00 81.81 88 LYS A O 1
ATOM 724 N N . TYR A 1 89 ? 15.845 -2.461 -24.138 1.00 80.62 89 TYR A N 1
ATOM 725 C CA . TYR A 1 89 ? 16.468 -1.363 -23.414 1.00 80.62 89 TYR A CA 1
ATOM 726 C C . TYR A 1 89 ? 17.763 -1.817 -22.739 1.00 80.62 89 TYR A C 1
ATOM 728 O O . TYR A 1 89 ? 17.828 -1.839 -21.521 1.00 80.62 89 TYR A O 1
ATOM 736 N N . ASN A 1 90 ? 18.783 -2.209 -23.508 1.00 81.25 90 ASN A N 1
ATOM 737 C CA . ASN A 1 90 ? 20.157 -2.454 -23.027 1.00 81.25 90 ASN A CA 1
ATOM 738 C C . ASN A 1 90 ? 20.278 -3.209 -21.683 1.00 81.25 90 ASN A C 1
ATOM 740 O O . ASN A 1 90 ? 21.120 -2.872 -20.859 1.00 81.25 90 ASN A O 1
ATOM 744 N N . GLN A 1 91 ? 19.446 -4.229 -21.457 1.00 83.25 91 GLN A N 1
ATOM 745 C CA . GLN A 1 91 ? 19.406 -5.040 -20.233 1.00 83.25 91 GLN A CA 1
ATOM 746 C C . GLN A 1 91 ? 18.991 -4.308 -18.943 1.00 83.25 91 GLN A C 1
ATOM 748 O O . GLN A 1 91 ? 19.083 -4.900 -17.868 1.00 83.25 91 GLN A O 1
ATOM 753 N N . PHE A 1 92 ? 18.471 -3.080 -19.030 1.00 83.62 92 PHE A N 1
ATOM 754 C CA . PHE A 1 92 ? 17.834 -2.411 -17.897 1.00 83.62 92 PHE A CA 1
ATOM 755 C C . PHE A 1 92 ? 16.659 -3.256 -17.382 1.00 83.62 92 PHE A C 1
ATOM 757 O O . PHE A 1 92 ? 15.829 -3.737 -18.162 1.00 83.62 92 PHE A O 1
ATOM 764 N N . LYS A 1 93 ? 16.614 -3.456 -16.063 1.00 88.75 93 LYS A N 1
ATOM 765 C CA . LYS A 1 93 ? 15.573 -4.215 -15.364 1.00 88.75 93 LYS A CA 1
ATOM 766 C C . LYS A 1 93 ? 14.711 -3.262 -14.551 1.00 88.75 93 LYS A C 1
ATOM 768 O O . LYS A 1 93 ? 15.183 -2.210 -14.140 1.00 88.75 93 LYS A O 1
ATOM 773 N N . ALA A 1 94 ? 13.457 -3.648 -14.366 1.00 92.25 94 ALA A N 1
ATOM 774 C CA . ALA A 1 94 ? 12.564 -2.972 -13.443 1.00 92.25 94 ALA A CA 1
ATOM 775 C C . ALA A 1 94 ? 12.840 -3.408 -12.007 1.00 92.25 94 ALA A C 1
ATOM 777 O O . ALA A 1 94 ? 13.255 -4.552 -11.788 1.00 92.25 94 ALA A O 1
ATOM 778 N N . ASP A 1 95 ? 12.505 -2.532 -11.071 1.00 92.44 95 ASP A N 1
ATOM 779 C CA . ASP A 1 95 ? 12.594 -2.814 -9.645 1.00 92.44 95 ASP A CA 1
ATOM 780 C C . ASP A 1 95 ? 11.569 -3.877 -9.231 1.00 92.44 95 ASP A C 1
ATOM 782 O O . ASP A 1 95 ? 10.468 -3.975 -9.797 1.00 92.44 95 ASP A O 1
ATOM 786 N N . ASP A 1 96 ? 11.924 -4.699 -8.244 1.00 90.88 96 ASP A N 1
ATOM 787 C CA . ASP A 1 96 ? 11.013 -5.690 -7.678 1.00 90.88 96 ASP A CA 1
ATOM 788 C C . ASP A 1 96 ? 10.187 -5.072 -6.545 1.00 90.88 96 ASP A C 1
ATOM 790 O O . ASP A 1 96 ? 10.542 -5.110 -5.370 1.00 90.88 96 ASP A O 1
ATOM 794 N N . LEU A 1 97 ? 9.051 -4.491 -6.927 1.00 90.25 97 LEU A N 1
ATOM 795 C CA . LEU A 1 97 ? 8.115 -3.851 -6.004 1.00 90.25 97 LEU A CA 1
ATOM 796 C C . LEU A 1 97 ? 7.616 -4.787 -4.902 1.00 90.25 97 LEU A C 1
ATOM 798 O O . LEU A 1 97 ? 7.396 -4.350 -3.774 1.00 90.25 97 LEU A O 1
ATOM 802 N N . VAL A 1 98 ? 7.405 -6.061 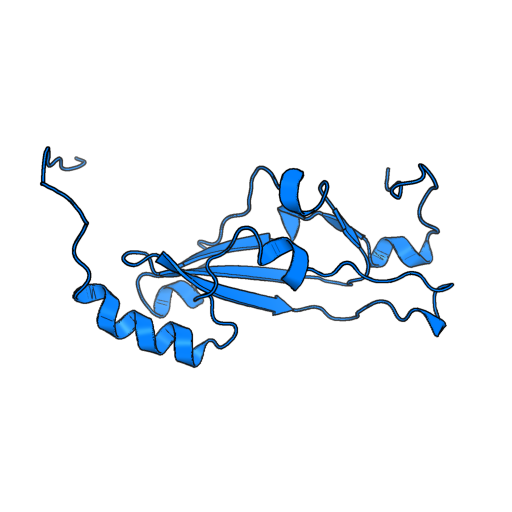-5.234 1.00 87.12 98 VAL A N 1
ATOM 803 C CA . VAL A 1 98 ? 6.858 -7.037 -4.291 1.00 87.12 98 VAL A CA 1
ATOM 804 C C . VAL A 1 98 ? 7.921 -7.387 -3.261 1.00 87.12 98 VAL A C 1
ATOM 806 O O . VAL A 1 98 ? 7.631 -7.382 -2.068 1.00 87.12 98 VAL A O 1
ATOM 809 N N . GLU A 1 99 ? 9.158 -7.628 -3.696 1.00 88.69 99 GLU A N 1
ATOM 810 C CA . GLU A 1 99 ? 10.284 -7.867 -2.793 1.00 88.69 99 GLU A CA 1
ATOM 811 C C . GLU A 1 99 ? 10.543 -6.669 -1.871 1.00 88.69 99 GLU A C 1
ATOM 813 O O . GLU A 1 99 ? 10.641 -6.853 -0.654 1.00 88.69 99 GLU A O 1
ATOM 818 N N . SER A 1 100 ? 10.568 -5.449 -2.423 1.00 90.19 100 SER A N 1
ATOM 819 C CA . SER A 1 100 ? 10.737 -4.217 -1.648 1.00 90.19 100 SER A CA 1
ATOM 820 C C . SER A 1 100 ? 9.648 -4.047 -0.591 1.00 90.19 100 SER A C 1
ATOM 822 O O . SER A 1 100 ? 9.957 -3.687 0.541 1.00 90.19 100 SER A O 1
ATOM 824 N N . LEU A 1 101 ? 8.381 -4.326 -0.918 1.00 88.69 101 LEU A N 1
ATOM 825 C CA . LEU A 1 101 ? 7.269 -4.165 0.023 1.00 88.69 101 LEU A CA 1
ATOM 826 C C . LEU A 1 101 ? 7.197 -5.289 1.058 1.00 88.69 101 LEU A C 1
ATOM 828 O O . LEU A 1 101 ? 6.913 -5.004 2.218 1.00 88.69 101 LEU A O 1
ATOM 832 N N . ASN A 1 102 ? 7.478 -6.540 0.683 1.00 85.31 102 ASN A N 1
ATOM 833 C CA . ASN A 1 102 ? 7.307 -7.728 1.535 1.00 85.31 102 ASN A CA 1
ATOM 834 C C . ASN A 1 102 ? 8.048 -7.660 2.879 1.00 85.31 102 ASN A C 1
ATOM 836 O O . ASN A 1 102 ? 7.671 -8.354 3.819 1.00 85.31 102 ASN A O 1
ATOM 840 N N . GLN A 1 103 ? 9.102 -6.849 2.979 1.00 86.06 103 GLN A N 1
ATOM 841 C CA . GLN A 1 103 ? 9.840 -6.641 4.228 1.00 86.06 103 GLN A CA 1
ATOM 842 C C . GLN A 1 103 ? 9.106 -5.720 5.218 1.00 86.06 103 GLN A C 1
ATOM 844 O O . GLN A 1 103 ? 9.392 -5.751 6.413 1.00 86.06 103 GLN A O 1
ATOM 849 N N . TRP A 1 104 ? 8.164 -4.914 4.728 1.00 88.75 104 TRP A N 1
ATOM 850 C CA . TRP A 1 104 ? 7.496 -3.844 5.471 1.00 88.75 104 TRP A CA 1
ATOM 851 C C . TRP A 1 104 ? 5.998 -4.080 5.661 1.00 88.75 104 TRP A C 1
ATOM 853 O O . TRP A 1 104 ? 5.415 -3.542 6.602 1.00 88.75 104 TRP A O 1
ATOM 863 N N . ILE A 1 105 ? 5.367 -4.881 4.796 1.00 88.19 105 ILE A N 1
ATOM 864 C CA . ILE A 1 105 ? 3.955 -5.261 4.928 1.00 88.19 105 ILE A CA 1
ATOM 865 C C . ILE A 1 105 ? 3.803 -6.664 5.532 1.00 88.19 105 ILE A C 1
ATOM 867 O O . ILE A 1 105 ? 4.655 -7.529 5.323 1.00 88.19 105 ILE A O 1
ATOM 871 N N . PRO A 1 106 ? 2.708 -6.940 6.265 1.00 89.31 106 PRO A N 1
ATOM 872 C CA . PRO A 1 106 ? 2.466 -8.271 6.808 1.00 89.31 106 PRO A CA 1
ATOM 873 C C . PRO A 1 106 ? 2.386 -9.341 5.714 1.00 89.31 106 PRO A C 1
ATOM 875 O O . PRO A 1 106 ? 1.754 -9.136 4.678 1.00 89.31 106 PRO A O 1
ATOM 878 N N . LEU A 1 107 ? 2.909 -10.538 5.992 1.00 84.88 107 LEU A N 1
ATOM 879 C CA . LEU A 1 107 ? 2.805 -11.698 5.089 1.00 84.88 107 LEU A CA 1
ATOM 880 C C . LEU A 1 107 ? 1.353 -12.128 4.807 1.00 84.88 107 LEU A C 1
ATOM 882 O O . LEU A 1 107 ? 1.089 -12.845 3.849 1.00 84.88 107 LEU A O 1
ATOM 886 N N . SER A 1 108 ? 0.405 -11.703 5.645 1.00 86.56 108 SER A N 1
ATOM 887 C CA . SER A 1 108 ? -1.033 -11.934 5.473 1.00 86.56 108 SER A CA 1
ATOM 888 C C . SER A 1 108 ? -1.700 -10.989 4.464 1.00 86.56 108 SER A C 1
ATOM 890 O O . SER A 1 108 ? -2.917 -11.094 4.251 1.00 86.56 108 SER A O 1
ATOM 892 N N . THR A 1 109 ? -0.934 -10.075 3.857 1.00 92.62 109 THR A N 1
ATOM 893 C CA . THR A 1 109 ? -1.410 -9.177 2.801 1.00 92.62 109 THR A CA 1
ATOM 894 C C . THR A 1 109 ? -1.900 -9.988 1.609 1.00 92.62 109 THR A C 1
ATOM 896 O O . THR A 1 109 ? -1.240 -10.920 1.156 1.00 92.62 109 THR A O 1
ATOM 899 N N . THR A 1 110 ? -3.075 -9.640 1.093 1.00 94.44 110 THR A N 1
ATOM 900 C CA . THR A 1 110 ? -3.647 -10.299 -0.085 1.00 94.44 110 THR A CA 1
ATOM 901 C C . THR A 1 110 ? -3.565 -9.399 -1.311 1.00 94.44 110 THR A C 1
ATOM 903 O O . THR A 1 110 ? -3.661 -8.184 -1.207 1.00 94.44 110 THR A O 1
ATOM 906 N N . THR A 1 111 ? -3.416 -9.991 -2.489 1.00 95.12 111 THR A N 1
ATOM 907 C CA . THR A 1 111 ? -3.510 -9.291 -3.781 1.00 95.12 111 THR A CA 1
ATOM 908 C C . THR A 1 111 ? -4.851 -9.534 -4.472 1.00 95.12 111 THR A C 1
ATOM 910 O O . THR A 1 111 ? -5.067 -9.109 -5.602 1.00 95.12 111 THR A O 1
ATOM 913 N N . ASN A 1 112 ? -5.771 -10.237 -3.806 1.00 95.69 112 ASN A N 1
ATOM 914 C CA . ASN A 1 112 ? -7.098 -10.532 -4.322 1.00 95.69 112 ASN A CA 1
ATOM 915 C C . ASN A 1 112 ? -8.135 -9.668 -3.594 1.00 95.69 112 ASN A C 1
ATOM 917 O O . ASN A 1 112 ? -8.324 -9.796 -2.380 1.00 95.69 112 ASN A O 1
ATOM 921 N N . LEU A 1 113 ? -8.809 -8.802 -4.351 1.00 94.94 113 LEU A N 1
ATOM 922 C CA . LEU A 1 113 ? -9.782 -7.863 -3.804 1.00 94.94 113 LEU A CA 1
ATOM 923 C C . LEU A 1 113 ? -10.999 -8.581 -3.202 1.00 94.94 113 LEU A C 1
ATOM 925 O O . LEU A 1 113 ? -11.445 -8.207 -2.124 1.00 94.94 113 LEU A O 1
ATOM 929 N N . ASP A 1 114 ? -11.495 -9.653 -3.820 1.00 94.88 114 ASP A N 1
ATOM 930 C CA . ASP A 1 114 ? -12.640 -10.410 -3.298 1.00 94.88 114 ASP A CA 1
ATOM 931 C C . ASP A 1 114 ? -12.317 -11.068 -1.949 1.00 94.88 114 ASP A C 1
ATOM 933 O O . ASP A 1 114 ? -13.127 -11.039 -1.019 1.00 94.88 114 ASP A O 1
ATOM 937 N N . LEU A 1 115 ? -11.105 -11.620 -1.805 1.00 94.88 115 LEU A N 1
ATOM 938 C CA . LEU A 1 115 ? -10.629 -12.156 -0.528 1.00 94.88 115 LEU A CA 1
ATOM 939 C C . LEU A 1 115 ? -10.508 -11.052 0.523 1.00 94.88 115 LEU A C 1
ATOM 941 O O . LEU A 1 115 ? -10.900 -11.265 1.671 1.00 94.88 115 LEU A O 1
ATOM 945 N N . PHE A 1 116 ? -10.010 -9.876 0.148 1.00 95.50 116 PHE A N 1
ATOM 946 C CA . PHE A 1 116 ? -9.951 -8.723 1.042 1.00 95.50 116 PHE A CA 1
ATOM 947 C C . PHE A 1 116 ? -11.348 -8.286 1.512 1.00 95.50 116 PHE A C 1
ATOM 949 O O . PHE A 1 116 ? -11.581 -8.156 2.713 1.00 95.50 116 PHE A O 1
ATOM 956 N N . LEU A 1 117 ? -12.310 -8.153 0.597 1.00 93.88 117 LEU A N 1
ATOM 957 C CA . LEU A 1 117 ? -13.688 -7.766 0.920 1.00 93.88 117 LEU A CA 1
ATOM 958 C C . LEU A 1 117 ? -14.440 -8.844 1.705 1.00 93.88 117 LEU A C 1
ATOM 960 O O . LEU A 1 117 ? -15.313 -8.532 2.511 1.00 93.88 117 LEU A O 1
ATOM 964 N N . SER A 1 118 ? -14.069 -10.116 1.553 1.00 94.06 118 SER A N 1
ATOM 965 C CA . SER A 1 118 ? -14.610 -11.180 2.403 1.00 94.06 118 SER A CA 1
ATOM 966 C C . SER A 1 118 ? -14.256 -10.975 3.882 1.00 94.06 118 SER A C 1
ATOM 968 O O . SER A 1 118 ? -15.099 -11.225 4.744 1.00 94.06 118 SER A O 1
ATOM 970 N N . LYS A 1 119 ? -13.055 -10.449 4.174 1.00 92.94 119 LYS A N 1
ATOM 971 C CA . LYS A 1 119 ? -12.593 -10.160 5.541 1.00 92.94 119 LYS A CA 1
ATOM 972 C C . LYS A 1 119 ? -13.314 -8.959 6.152 1.00 92.94 119 LYS A C 1
ATOM 974 O O . LYS A 1 119 ? -13.555 -8.962 7.354 1.00 92.94 119 LYS A O 1
ATOM 979 N N . LEU A 1 120 ? -13.722 -7.989 5.329 1.00 93.38 120 LEU A N 1
ATOM 980 C CA . LEU A 1 120 ? -14.465 -6.800 5.763 1.00 93.38 120 LEU A CA 1
ATOM 981 C C . LEU A 1 120 ? -15.731 -7.158 6.562 1.00 93.38 120 LEU A C 1
ATOM 983 O O . LEU A 1 120 ? -16.089 -6.459 7.504 1.00 93.38 120 LEU A O 1
ATOM 987 N N . LYS A 1 121 ? -16.385 -8.280 6.236 1.00 88.75 121 LYS A N 1
ATOM 988 C CA . LYS A 1 121 ? -17.596 -8.750 6.933 1.00 88.75 121 LYS A CA 1
ATOM 989 C C . LYS A 1 121 ? -17.363 -9.045 8.417 1.00 88.75 121 LYS A C 1
ATOM 991 O O . LYS A 1 121 ? -18.281 -8.867 9.212 1.00 88.75 121 LYS A O 1
ATOM 996 N N . ASN A 1 122 ? -16.144 -9.442 8.775 1.00 89.00 122 ASN A N 1
ATOM 997 C CA . ASN A 1 122 ? -15.773 -9.818 10.137 1.00 89.00 122 ASN A CA 1
ATOM 998 C C . ASN A 1 122 ? -15.176 -8.637 10.926 1.00 89.00 122 ASN A C 1
ATOM 1000 O O . ASN A 1 122 ? -14.902 -8.777 12.114 1.00 89.00 122 ASN A O 1
ATOM 1004 N N . GLU A 1 123 ? -14.998 -7.460 10.310 1.00 89.56 123 GLU A N 1
ATOM 1005 C CA . GLU A 1 123 ? -14.421 -6.283 10.985 1.00 89.56 123 GLU A CA 1
ATOM 1006 C C . GLU A 1 123 ? -15.275 -5.775 12.148 1.00 89.56 123 GLU A C 1
ATOM 1008 O O . GLU A 1 123 ? -14.744 -5.177 13.079 1.00 89.56 123 GLU A O 1
ATOM 1013 N N . ASN A 1 124 ? -16.587 -6.025 12.118 1.00 86.38 124 ASN A N 1
ATOM 1014 C CA . ASN A 1 124 ? -17.501 -5.634 13.195 1.00 86.38 124 ASN A CA 1
ATOM 1015 C C . ASN A 1 124 ? -17.294 -6.453 14.479 1.00 86.38 124 ASN A C 1
ATOM 1017 O O . ASN A 1 124 ? -17.727 -6.031 15.547 1.00 86.38 124 ASN A O 1
ATOM 1021 N N . GLU A 1 125 ? -16.662 -7.623 14.375 1.00 89.81 125 GLU A N 1
ATOM 1022 C CA . GLU A 1 125 ? -16.339 -8.489 15.514 1.00 89.81 125 GLU A CA 1
ATOM 1023 C C . GLU A 1 125 ? -14.976 -8.145 16.130 1.00 89.81 125 GLU A C 1
ATOM 1025 O O . GLU A 1 125 ? -14.613 -8.677 17.179 1.00 89.81 125 GLU A O 1
ATOM 1030 N N . TYR A 1 126 ? -14.207 -7.260 15.488 1.00 90.56 126 TYR A N 1
ATOM 1031 C CA . TYR A 1 126 ? -12.893 -6.871 15.969 1.00 90.56 126 TYR A CA 1
ATOM 1032 C C . TYR A 1 126 ? -12.994 -6.067 17.270 1.00 90.56 126 TYR A C 1
ATOM 1034 O O . TYR A 1 126 ? -13.712 -5.070 17.358 1.00 90.56 126 TYR A O 1
ATOM 1042 N N . LEU A 1 127 ? -12.207 -6.474 18.267 1.00 90.62 127 LEU A N 1
ATOM 1043 C CA . LEU A 1 127 ? -12.082 -5.787 19.547 1.00 90.62 127 LEU A CA 1
ATOM 1044 C C . LEU A 1 127 ? -10.657 -5.239 19.702 1.00 90.62 127 LEU A C 1
ATOM 1046 O O . LEU A 1 127 ? -9.701 -5.982 19.466 1.00 90.62 127 LEU A O 1
ATOM 1050 N N . PRO A 1 128 ? -10.490 -3.969 20.120 1.00 91.12 128 PRO A N 1
ATOM 1051 C CA . PRO A 1 128 ? -9.177 -3.418 20.427 1.00 91.12 128 PRO A CA 1
ATOM 1052 C C . PRO A 1 128 ? -8.447 -4.255 21.481 1.00 91.12 128 PRO A C 1
ATOM 1054 O O . PRO A 1 128 ? -9.036 -4.679 22.476 1.00 91.12 128 PRO A O 1
ATOM 1057 N N . PHE A 1 129 ? -7.150 -4.472 21.274 1.00 92.50 129 PHE A N 1
ATOM 1058 C CA . PHE A 1 129 ? -6.313 -5.190 22.230 1.00 92.50 129 PHE A CA 1
ATOM 1059 C C . PHE A 1 129 ? -6.003 -4.335 23.468 1.00 92.50 129 PHE A C 1
ATOM 1061 O O . PHE A 1 129 ? -5.809 -3.124 23.365 1.00 92.50 129 PHE A O 1
ATOM 1068 N N . GLY A 1 130 ? -5.855 -4.994 24.620 1.00 95.19 130 GLY A N 1
ATOM 1069 C CA . GLY A 1 130 ? -5.444 -4.365 25.877 1.00 95.19 130 GLY A CA 1
ATOM 1070 C C . GLY A 1 130 ? -6.609 -3.974 26.789 1.00 95.19 130 GLY A C 1
ATOM 1071 O O . GLY A 1 130 ? -7.735 -4.436 26.622 1.00 95.19 130 GLY A O 1
ATOM 1072 N N . GLU A 1 131 ? -6.312 -3.146 27.791 1.00 96.31 131 GLU A N 1
ATOM 1073 C CA . GLU A 1 131 ? -7.284 -2.655 28.772 1.00 96.31 131 GLU A CA 1
ATOM 1074 C C . GLU A 1 131 ? -7.685 -1.209 28.458 1.00 96.31 131 GLU A C 1
ATOM 1076 O O . GLU A 1 131 ? -6.853 -0.384 28.074 1.00 96.31 131 GLU A O 1
ATOM 1081 N N . GLN A 1 132 ? -8.966 -0.881 28.632 1.00 96.12 132 GLN A N 1
ATOM 1082 C CA . GLN A 1 132 ? -9.463 0.475 28.411 1.00 96.12 132 GLN A CA 1
ATOM 1083 C C . GLN A 1 132 ? -8.962 1.419 29.511 1.00 96.12 132 GLN A C 1
ATOM 1085 O O . GLN A 1 132 ? -9.330 1.279 30.674 1.00 96.12 132 GLN A O 1
ATOM 1090 N N . ILE A 1 133 ? -8.168 2.421 29.124 1.00 97.19 133 ILE A N 1
ATOM 1091 C CA . ILE A 1 133 ? -7.601 3.414 30.053 1.00 97.19 133 ILE A CA 1
ATOM 1092 C C . ILE A 1 133 ? -8.453 4.693 30.110 1.00 97.19 133 ILE A C 1
ATOM 1094 O O . ILE A 1 133 ? -8.638 5.272 31.177 1.00 97.19 133 ILE A O 1
ATOM 1098 N N . LEU A 1 134 ? -8.963 5.158 28.965 1.00 96.06 134 LEU A N 1
ATOM 1099 C CA . LEU A 1 134 ? -9.666 6.437 28.836 1.00 96.06 134 LEU A CA 1
ATOM 1100 C C . LEU A 1 134 ? -10.667 6.386 27.675 1.00 96.06 134 LEU A C 1
ATOM 1102 O O . LEU A 1 134 ? -10.427 5.725 26.667 1.00 96.06 134 LEU A O 1
ATOM 1106 N N . THR A 1 135 ? -11.752 7.148 27.795 1.00 96.62 135 THR A N 1
ATOM 1107 C CA . THR A 1 135 ? -12.706 7.418 26.713 1.00 96.62 135 THR A CA 1
ATOM 1108 C C . THR A 1 135 ? -12.961 8.918 26.650 1.00 96.62 135 THR A C 1
ATOM 1110 O O . THR A 1 135 ? -13.064 9.572 27.687 1.00 96.62 135 THR A O 1
ATOM 1113 N N . TYR A 1 136 ? -13.050 9.467 25.442 1.00 95.44 136 TYR A N 1
ATOM 1114 C CA . TYR A 1 136 ? -13.379 10.869 25.208 1.00 95.44 136 TYR A CA 1
ATOM 1115 C C . TYR A 1 136 ? -14.322 10.992 24.010 1.00 95.44 136 TYR A C 1
ATOM 1117 O O . TYR A 1 136 ? -14.387 10.103 23.164 1.00 95.44 136 TYR A O 1
ATOM 1125 N N . GLU A 1 137 ? -15.021 12.117 23.935 1.00 96.88 137 GLU A N 1
ATOM 1126 C CA . GLU A 1 137 ? -15.897 12.474 22.824 1.00 96.88 137 GLU A CA 1
ATOM 1127 C C . GLU A 1 137 ? -15.468 13.841 22.287 1.00 96.88 137 GLU A C 1
ATOM 1129 O O . GLU A 1 137 ? -15.192 14.767 23.057 1.00 96.88 137 GLU A O 1
ATOM 1134 N N . LEU A 1 138 ? -15.376 13.963 20.963 1.00 92.19 138 LEU A N 1
ATOM 1135 C CA . LEU A 1 138 ? -15.166 15.250 20.304 1.00 92.19 138 LEU A CA 1
ATOM 1136 C C . LEU A 1 138 ? -16.498 16.008 20.261 1.00 92.19 138 LEU A C 1
ATOM 1138 O O . LEU A 1 138 ? -17.509 15.446 19.842 1.00 92.19 138 LEU A O 1
ATOM 1142 N N . LYS A 1 139 ? -16.480 17.264 20.716 1.00 76.50 139 LYS A N 1
ATOM 1143 C CA . LYS A 1 139 ? -17.613 18.195 20.622 1.00 76.50 139 LYS A CA 1
ATOM 1144 C C . LYS A 1 139 ? -17.681 18.864 19.260 1.00 76.50 139 LYS A C 1
ATOM 1146 O O . LYS A 1 139 ? -16.596 19.165 18.716 1.00 76.50 139 LYS A O 1
#

Secondary structure (DSSP, 8-state):
--B-TTSPBPPGGGGGGEEEHHHHEEEEEESSGGGGGSS--B--S--HHHHTTEEESEES-EEEEEEETTT--EEEEEE-SEE--TTTTTT-----HHHHHHTTS-TT-BS-HHHHHHHHTTGGG---SS---------